Protein AF-A0A151SBR9-F1 (afdb_monomer)

Organism: Cajanus cajan (NCBI:txid3821)

Radius of gyration: 19.93 Å; Cα contacts (8 Å, |Δi|>4): 87; chains: 1; bounding box: 47×29×51 Å

Sequence (92 aa):
MEQPPGFVAQGESSGLVCRLRKSLYGLKQSPRAWFGRFSTLVQQFGMIRSEADHSVFYRHSTARCIYLIVYVDDIVLTGSDHHGISQIKQHL

Solvent-accessible surface area (backbone atoms only — not comparable to full-atom values): 5824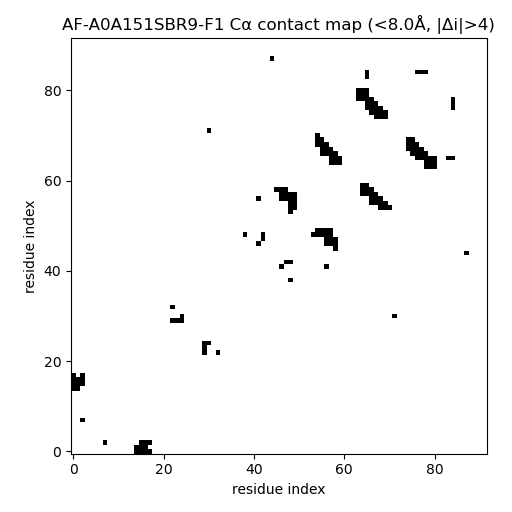 Å² total; per-residue (Å²): 112,71,60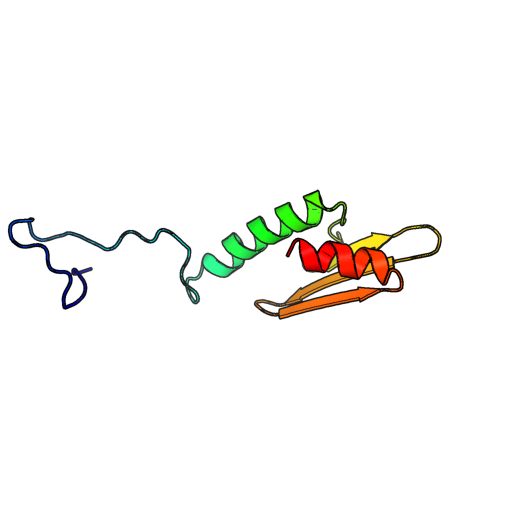,58,91,94,64,71,63,85,91,65,70,92,82,52,60,86,78,78,92,64,80,53,87,91,43,91,61,31,65,59,57,50,49,55,54,50,53,54,54,49,41,74,73,64,32,44,70,38,89,92,42,78,51,32,30,35,38,78,57,100,89,36,34,37,39,38,38,55,56,96,92,47,73,50,78,51,63,74,35,63,66,62,52,54,56,51,63,77,75,109

Foldseek 3Di:
DFDPPPPPDPPDDPDDDDDDPADDPPPPCRLVVVLVVVLVQVVVLVWDQDPVDRQWTKDDDPVKIWIWGDDRPDIDIDIDCPVSSVVVVVRD

Mean predicted aligned error: 7.23 Å

InterPro domains:
  IPR013103 Reverse transcriptase, RNA-dependent DNA polymerase [PF07727] (1-92)
  IPR043502 DNA/RNA polymerase superfamily [SSF56672] (13-91)

Structure (mmCIF, N/CA/C/O backbone):
data_AF-A0A151SBR9-F1
#
_entry.id   AF-A0A151SBR9-F1
#
loop_
_atom_site.group_PDB
_atom_site.id
_atom_site.type_symbol
_atom_site.label_atom_id
_atom_site.label_alt_id
_atom_site.label_comp_id
_atom_site.label_asym_id
_atom_site.label_entity_id
_atom_site.label_seq_id
_atom_site.pdbx_PDB_ins_code
_atom_site.Cartn_x
_atom_site.Cartn_y
_atom_site.Cartn_z
_atom_site.occupancy
_atom_site.B_iso_or_equiv
_atom_site.auth_seq_id
_atom_site.auth_comp_id
_atom_site.auth_asym_id
_atom_site.auth_atom_id
_atom_site.pdbx_PDB_model_num
ATOM 1 N N . MET A 1 1 ? -19.963 0.112 26.898 1.00 63.12 1 MET A N 1
ATOM 2 C CA . MET A 1 1 ? -19.543 1.327 26.171 1.00 63.12 1 MET A CA 1
ATOM 3 C C . MET A 1 1 ? -20.697 2.292 26.321 1.00 63.12 1 MET A C 1
ATOM 5 O O . MET A 1 1 ? -21.817 1.868 26.081 1.00 63.12 1 MET A O 1
ATOM 9 N N . GLU A 1 2 ? -20.461 3.494 26.821 1.00 67.25 2 GLU A N 1
ATOM 10 C CA . GLU A 1 2 ? -21.521 4.487 27.014 1.00 67.25 2 GLU A CA 1
ATOM 11 C C . GLU A 1 2 ? -21.529 5.470 25.845 1.00 67.25 2 GLU A C 1
ATOM 13 O O . GLU A 1 2 ? -20.540 5.585 25.112 1.00 67.25 2 GLU A O 1
ATOM 18 N N . GLN A 1 3 ? -22.657 6.148 25.646 1.00 73.44 3 GLN A N 1
ATOM 19 C CA . GLN A 1 3 ? -22.749 7.204 24.646 1.00 73.44 3 GLN A CA 1
ATOM 20 C C . GLN A 1 3 ? -21.751 8.323 24.991 1.00 73.44 3 GLN A C 1
ATOM 22 O O . GLN A 1 3 ? -21.572 8.638 26.170 1.00 73.44 3 GLN A O 1
ATOM 27 N N . PRO A 1 4 ? -21.081 8.926 23.995 1.00 75.69 4 PRO A N 1
ATOM 28 C CA . PRO A 1 4 ? -20.114 9.975 24.261 1.00 75.69 4 PRO A CA 1
ATOM 29 C C . PRO A 1 4 ? -20.795 11.193 24.910 1.00 75.69 4 PRO A C 1
ATOM 31 O O . PRO A 1 4 ? -21.944 11.508 24.570 1.00 75.69 4 PRO A O 1
ATOM 34 N N . PRO A 1 5 ? -20.098 11.907 25.815 1.00 75.94 5 PRO A N 1
ATOM 35 C CA . PRO A 1 5 ? -20.617 13.131 26.416 1.00 75.94 5 PRO A CA 1
ATOM 36 C C . PRO A 1 5 ? -21.098 14.113 25.337 1.00 75.94 5 PRO A C 1
ATOM 38 O O . PRO A 1 5 ? -20.374 14.390 24.383 1.00 75.94 5 PRO A O 1
ATOM 41 N N . GLY A 1 6 ? -22.330 14.617 25.468 1.00 78.50 6 GLY A N 1
ATOM 42 C CA . GLY A 1 6 ? -22.946 15.541 24.502 1.00 78.50 6 GLY A CA 1
ATOM 43 C C . GLY A 1 6 ? -23.775 14.895 23.382 1.00 78.50 6 GLY A C 1
ATOM 44 O O . GLY A 1 6 ? -24.442 15.620 22.652 1.00 78.50 6 GLY A O 1
ATOM 45 N N . PHE A 1 7 ? -23.796 13.561 23.272 1.00 74.25 7 PHE A N 1
ATOM 46 C CA . PHE A 1 7 ? -24.643 12.822 22.317 1.00 74.25 7 PHE A CA 1
ATOM 47 C C . PHE A 1 7 ? -25.674 11.908 22.987 1.00 74.25 7 PHE A C 1
ATOM 49 O O . PHE A 1 7 ? -26.293 11.094 22.309 1.00 74.25 7 PHE A O 1
ATOM 56 N N . VAL A 1 8 ? -25.867 12.040 24.303 1.00 77.75 8 VAL A N 1
ATOM 57 C CA . VAL A 1 8 ? -26.8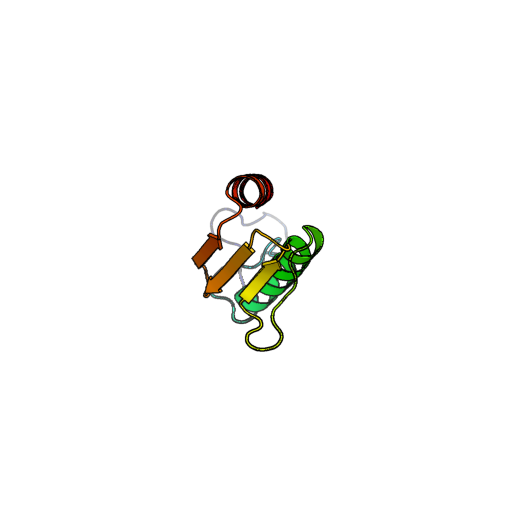17 11.221 25.064 1.00 77.75 8 VAL A CA 1
ATOM 58 C C . VAL A 1 8 ? -28.245 11.511 24.593 1.00 77.75 8 VAL A C 1
ATOM 60 O O . VAL A 1 8 ? -28.803 12.561 24.911 1.00 77.75 8 VAL A O 1
ATOM 63 N N . ALA A 1 9 ? -28.831 10.594 23.823 1.00 74.12 9 ALA A N 1
ATOM 64 C CA . ALA A 1 9 ? -30.202 10.728 23.337 1.00 74.12 9 ALA A CA 1
ATOM 65 C C . ALA A 1 9 ? -31.204 10.622 24.504 1.00 74.12 9 ALA A C 1
ATOM 67 O O . ALA A 1 9 ? -31.233 9.621 25.222 1.00 74.12 9 ALA A O 1
ATOM 68 N N . GLN A 1 10 ? -32.028 11.656 24.712 1.00 72.25 10 GLN A N 1
ATOM 69 C CA . GLN A 1 10 ? -33.058 11.650 25.755 1.00 72.25 10 GLN A CA 1
ATOM 70 C C . GLN A 1 10 ? -34.190 10.678 25.396 1.00 72.25 10 GLN A C 1
ATOM 72 O O . GLN A 1 10 ? -34.801 10.795 24.338 1.00 72.25 10 GLN A O 1
ATOM 77 N N . GLY A 1 11 ? -34.495 9.750 26.305 1.00 71.81 11 GLY A N 1
ATOM 78 C CA . GLY A 1 11 ? -35.606 8.801 26.169 1.00 71.81 11 GLY A CA 1
ATOM 79 C C . GLY A 1 11 ? -35.236 7.438 25.576 1.00 71.81 11 GLY A C 1
ATOM 80 O O . GLY A 1 11 ? -36.069 6.535 25.614 1.00 71.81 11 GLY A O 1
ATOM 81 N N . GLU A 1 12 ? -34.004 7.243 25.093 1.00 67.12 12 GLU A N 1
ATOM 82 C CA . GLU A 1 12 ? -33.526 5.922 24.668 1.00 67.12 12 GLU A CA 1
ATOM 83 C C . GLU A 1 12 ? -32.819 5.181 25.815 1.00 67.12 12 GLU A C 1
ATOM 85 O O . GLU A 1 12 ? -32.112 5.768 26.637 1.00 67.12 12 GLU A O 1
ATOM 90 N N . SER A 1 13 ? -33.074 3.875 25.905 1.00 60.00 13 SER A N 1
ATOM 91 C CA . SER A 1 13 ? -32.710 3.016 27.036 1.00 60.00 13 SER A CA 1
ATOM 92 C C . SER A 1 13 ? -31.193 2.875 27.215 1.00 60.00 13 SER A C 1
ATOM 94 O O . SER A 1 13 ? -30.407 2.986 26.271 1.00 60.00 13 SER A O 1
ATOM 96 N N . SER A 1 14 ? -30.775 2.588 28.451 1.00 67.88 14 SER A N 1
ATOM 97 C CA . SER A 1 14 ? -29.387 2.258 28.778 1.00 67.88 14 SER A CA 1
ATOM 98 C C . SER A 1 14 ? -28.863 1.116 27.891 1.00 67.88 14 SER A C 1
ATOM 100 O O . SER A 1 14 ? -29.567 0.148 27.617 1.00 67.88 14 SER A O 1
ATOM 102 N N . GLY A 1 15 ? -27.612 1.233 27.427 1.00 70.06 15 GLY A N 1
ATOM 103 C CA . GLY A 1 15 ? -26.941 0.185 26.639 1.00 70.06 15 GLY A CA 1
ATOM 104 C C . GLY A 1 15 ? -26.671 0.502 25.164 1.00 70.06 15 GLY A C 1
ATOM 105 O O . GLY A 1 15 ? -26.163 -0.361 24.449 1.00 70.06 15 GLY A O 1
ATOM 106 N N . LEU A 1 16 ? -26.949 1.720 24.694 1.00 74.56 16 LEU A N 1
ATOM 107 C CA . LEU A 1 16 ? -26.558 2.147 23.347 1.00 74.56 16 LEU A CA 1
ATOM 108 C C . LEU A 1 16 ? -25.044 2.365 23.226 1.00 74.56 16 LEU A C 1
ATOM 110 O O . LEU A 1 16 ? -24.401 2.932 24.109 1.00 74.56 16 LEU A O 1
ATOM 114 N N . VAL A 1 17 ? -24.485 1.936 22.093 1.00 75.94 17 VAL A N 1
ATOM 115 C CA . VAL A 1 17 ? -23.048 1.990 21.789 1.00 75.94 17 VAL A CA 1
ATOM 116 C C . VAL A 1 17 ? -22.794 2.631 20.424 1.00 75.94 17 VAL A C 1
ATOM 118 O O . VAL A 1 17 ? -23.618 2.537 19.514 1.00 75.94 17 VAL A O 1
ATOM 121 N N . CYS A 1 18 ? -21.624 3.248 20.245 1.00 77.69 18 CYS A N 1
ATOM 122 C CA . CYS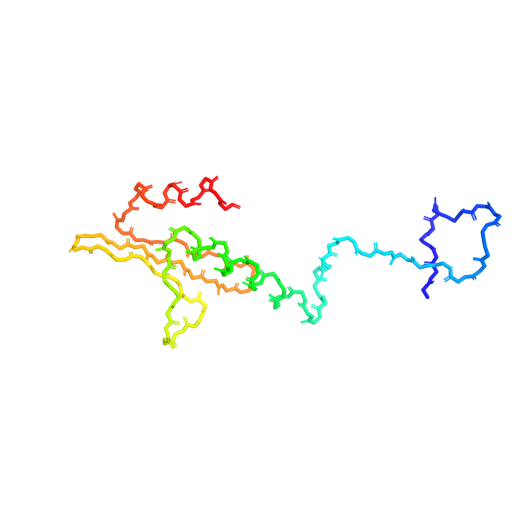 A 1 18 ? -21.229 3.831 18.963 1.00 77.69 18 CYS A CA 1
ATOM 123 C C . CYS A 1 18 ? -20.955 2.751 17.904 1.00 77.69 18 CYS A C 1
ATOM 125 O O . CYS A 1 18 ? -20.105 1.878 18.092 1.00 77.69 18 CYS A O 1
ATOM 127 N N . ARG A 1 19 ? -21.606 2.858 16.738 1.00 81.25 19 ARG A N 1
ATOM 128 C CA . ARG A 1 19 ? -21.296 2.031 15.562 1.00 81.25 19 ARG A CA 1
ATOM 129 C C . ARG A 1 19 ? -20.234 2.706 14.698 1.00 81.25 19 ARG A C 1
ATOM 131 O O . ARG A 1 19 ? -20.487 3.724 14.057 1.00 81.25 19 ARG A O 1
ATOM 138 N N . LEU A 1 20 ? -19.064 2.086 14.600 1.00 81.38 20 LEU A N 1
ATOM 139 C CA . LEU A 1 20 ? -18.013 2.539 13.693 1.00 81.38 20 LEU A CA 1
ATOM 140 C C . LEU A 1 20 ? -18.406 2.300 12.228 1.00 81.38 20 LEU A C 1
ATOM 142 O O . LEU A 1 20 ? -18.675 1.172 11.817 1.00 81.38 20 LEU A O 1
ATOM 146 N N . ARG A 1 21 ? -18.418 3.371 11.422 1.00 84.69 21 ARG A N 1
ATOM 147 C CA . ARG A 1 21 ? -18.622 3.291 9.959 1.00 84.69 21 ARG A CA 1
ATOM 148 C C . ARG A 1 21 ? -17.325 3.029 9.189 1.00 84.69 21 ARG A C 1
ATOM 150 O O . ARG A 1 21 ? -17.372 2.636 8.025 1.00 84.69 21 ARG A O 1
ATOM 157 N N . LYS A 1 22 ? -16.180 3.280 9.826 1.00 81.69 22 LYS A N 1
ATOM 158 C CA . LYS A 1 22 ? -14.822 3.065 9.317 1.00 81.69 22 LYS A CA 1
ATOM 159 C C . LYS A 1 22 ? -13.966 2.483 10.439 1.00 81.69 22 LYS A C 1
ATOM 161 O O . LYS A 1 22 ? -14.264 2.681 11.613 1.00 81.69 22 LYS A O 1
ATOM 166 N N . SER A 1 23 ? -12.919 1.760 10.071 1.00 80.75 23 SER A N 1
ATOM 167 C CA . SER A 1 23 ? -11.913 1.256 11.002 1.00 80.75 23 SER A CA 1
ATOM 168 C C . SER A 1 23 ? -11.185 2.415 11.687 1.00 80.75 23 SER A C 1
ATOM 170 O O .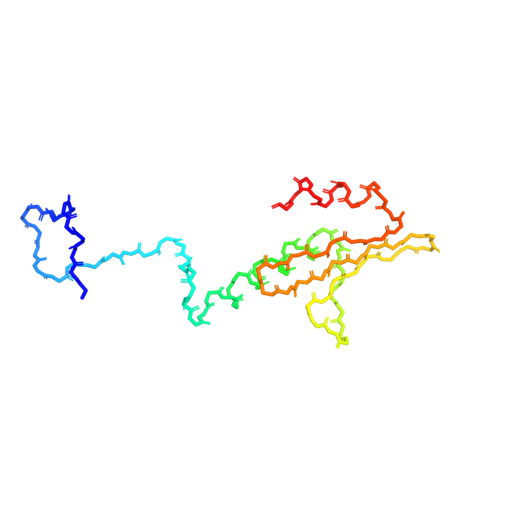 SER A 1 23 ? -10.750 3.344 11.011 1.00 80.75 23 SER A O 1
ATOM 172 N N . LEU A 1 24 ? -11.043 2.357 13.013 1.00 84.81 24 LEU A N 1
ATOM 173 C CA . LEU A 1 24 ? -10.221 3.312 13.760 1.00 84.81 24 LEU A CA 1
ATOM 174 C C . LEU A 1 24 ? -8.746 2.936 13.661 1.00 84.81 24 LEU A C 1
ATOM 176 O O . LEU A 1 24 ? -8.403 1.753 13.700 1.00 84.81 24 LEU A O 1
ATOM 180 N N . TYR A 1 25 ? -7.874 3.935 13.597 1.00 81.69 25 TYR A N 1
ATOM 181 C CA . TYR A 1 25 ? -6.441 3.714 13.748 1.00 81.69 25 TYR A CA 1
ATOM 182 C C . TYR A 1 25 ? -6.124 3.083 15.115 1.00 81.69 25 TYR A C 1
ATOM 184 O O . TYR A 1 25 ? -6.841 3.308 16.091 1.00 81.69 25 TYR A O 1
ATOM 192 N N . GLY A 1 26 ? -5.092 2.240 15.177 1.00 84.19 26 GLY A N 1
ATOM 193 C CA . GLY A 1 26 ? -4.678 1.561 16.411 1.00 84.19 26 GLY A CA 1
ATOM 194 C C . GLY A 1 26 ? -5.479 0.310 16.800 1.00 84.19 26 GLY A C 1
ATOM 195 O O . GLY A 1 26 ? -5.068 -0.409 17.709 1.00 84.19 26 GLY A O 1
ATOM 196 N N . LEU A 1 27 ? -6.580 -0.029 16.113 1.00 87.38 27 LEU A N 1
ATOM 197 C CA . LEU A 1 27 ? -7.195 -1.349 16.304 1.00 87.38 27 LEU A CA 1
ATOM 198 C C . LEU A 1 27 ? -6.332 -2.431 15.646 1.00 87.38 27 LEU A C 1
ATOM 200 O O . LEU A 1 27 ? -5.879 -2.266 14.514 1.00 87.38 27 LEU A O 1
ATOM 204 N N . LYS A 1 28 ? -6.205 -3.590 16.301 1.00 85.81 28 LYS A N 1
ATOM 205 C CA . LYS A 1 28 ? -5.412 -4.733 15.809 1.00 85.81 28 LYS A CA 1
ATOM 206 C C . LYS A 1 28 ? -5.772 -5.153 14.374 1.00 85.81 28 LYS A C 1
ATOM 208 O O . LYS A 1 28 ? -4.898 -5.542 13.607 1.00 85.81 28 LYS A O 1
ATOM 213 N N . GLN A 1 29 ? -7.050 -5.075 13.999 1.00 87.69 29 GLN A N 1
ATOM 214 C CA . GLN A 1 29 ? -7.528 -5.436 12.658 1.00 87.69 29 GLN A CA 1
ATOM 215 C C . GLN A 1 29 ? -7.399 -4.326 11.603 1.00 87.69 29 GLN A C 1
ATOM 217 O O . GLN A 1 29 ? -7.510 -4.620 10.411 1.00 87.69 29 GLN A O 1
ATOM 222 N N . SER A 1 30 ? -7.195 -3.069 12.004 1.00 89.25 30 SER A N 1
ATOM 223 C CA . SER A 1 30 ? -7.251 -1.932 11.078 1.00 89.25 30 SER A CA 1
ATOM 224 C C . SER A 1 30 ? -6.168 -1.965 9.999 1.00 89.25 30 SER A C 1
ATOM 226 O O . SER A 1 30 ? -6.541 -1.823 8.834 1.00 89.25 30 SER A O 1
ATOM 228 N N . PRO A 1 31 ? -4.886 -2.249 10.311 1.00 88.88 31 PRO A N 1
ATOM 229 C CA . PRO A 1 31 ? -3.846 -2.341 9.285 1.00 88.88 31 PRO A CA 1
ATOM 230 C C . PRO A 1 31 ? -4.150 -3.418 8.240 1.00 88.88 31 PRO A C 1
ATOM 232 O O . PRO A 1 31 ? -4.006 -3.190 7.044 1.00 88.88 31 PRO A O 1
ATOM 235 N N . ARG A 1 32 ? -4.666 -4.579 8.670 1.00 89.12 32 ARG A N 1
ATOM 236 C CA . ARG A 1 32 ? -5.020 -5.682 7.762 1.00 89.12 32 ARG A CA 1
ATOM 237 C C . ARG A 1 32 ? -6.186 -5.322 6.840 1.00 89.12 32 ARG A C 1
ATOM 239 O O . ARG A 1 32 ? -6.141 -5.634 5.652 1.00 89.12 32 ARG A O 1
ATOM 246 N N . ALA A 1 33 ? -7.234 -4.698 7.378 1.00 90.12 33 ALA A N 1
ATOM 247 C CA . ALA A 1 33 ? -8.398 -4.287 6.592 1.00 90.12 33 ALA A CA 1
ATOM 248 C C . ALA A 1 33 ? -8.043 -3.179 5.589 1.00 90.12 33 ALA A C 1
ATOM 250 O O . ALA A 1 33 ? -8.478 -3.225 4.437 1.00 90.12 33 ALA A O 1
ATOM 251 N N . TRP A 1 34 ? -7.227 -2.215 6.021 1.00 91.56 34 TRP A N 1
ATOM 252 C CA . TRP A 1 34 ? -6.702 -1.159 5.163 1.00 91.56 34 TRP A CA 1
ATOM 253 C C . TRP A 1 34 ? -5.837 -1.742 4.042 1.00 91.56 34 TRP A C 1
ATOM 255 O O . TRP A 1 34 ? -6.142 -1.521 2.869 1.00 91.56 34 TRP A O 1
ATOM 265 N N . PHE A 1 35 ? -4.855 -2.581 4.383 1.00 92.56 35 PHE A N 1
ATOM 266 C CA . PHE A 1 35 ? -3.946 -3.183 3.410 1.00 92.56 35 PHE A CA 1
ATOM 267 C 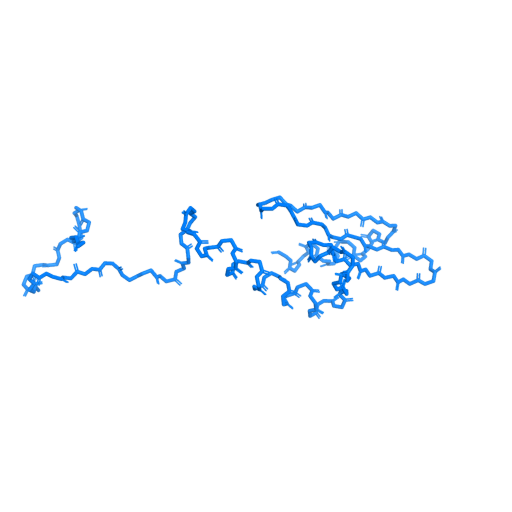C . PHE A 1 35 ? -4.684 -4.053 2.388 1.00 92.56 35 PHE A C 1
ATOM 269 O O . PHE A 1 35 ? -4.416 -3.966 1.195 1.00 92.56 35 PHE A O 1
ATOM 276 N N . GLY A 1 36 ? -5.668 -4.853 2.816 1.00 92.69 36 GLY A N 1
ATOM 277 C CA . GLY A 1 36 ? -6.465 -5.669 1.894 1.00 92.69 36 GLY A CA 1
ATOM 278 C C . GLY A 1 36 ? -7.247 -4.831 0.875 1.00 92.69 36 GLY A C 1
ATOM 279 O O . GLY A 1 36 ? -7.284 -5.162 -0.315 1.00 92.69 36 GLY A O 1
ATOM 280 N N . ARG A 1 37 ? -7.832 -3.711 1.321 1.00 92.25 37 ARG A N 1
ATOM 281 C CA . ARG A 1 37 ? -8.539 -2.777 0.434 1.00 92.25 37 ARG A CA 1
ATOM 282 C C . ARG A 1 37 ? -7.577 -2.065 -0.515 1.00 92.25 37 ARG A C 1
ATOM 284 O O . ARG A 1 37 ? -7.876 -1.961 -1.701 1.00 92.25 37 ARG A O 1
ATOM 291 N N . PHE A 1 38 ? -6.436 -1.622 0.003 1.00 92.69 38 PHE A N 1
ATOM 292 C CA . PHE A 1 38 ? -5.391 -0.961 -0.770 1.00 92.69 38 PHE A CA 1
ATOM 293 C C . PHE A 1 38 ? -4.801 -1.891 -1.841 1.00 92.69 38 PHE A C 1
ATOM 295 O O . PHE A 1 38 ? -4.786 -1.534 -3.015 1.00 92.69 38 PHE A O 1
ATOM 302 N N . SER A 1 39 ? -4.423 -3.119 -1.464 1.00 94.50 39 SER A N 1
ATOM 303 C CA . SER A 1 39 ? -3.924 -4.157 -2.379 1.00 94.50 39 SER A CA 1
ATOM 304 C C . SER A 1 39 ? -4.895 -4.388 -3.533 1.00 94.50 39 SER A C 1
ATOM 306 O O . SER A 1 39 ? -4.490 -4.364 -4.689 1.00 94.50 39 SER A O 1
ATOM 308 N N . THR A 1 40 ? -6.188 -4.551 -3.231 1.00 94.12 40 THR A N 1
ATOM 309 C CA . THR A 1 40 ? -7.214 -4.780 -4.260 1.00 94.12 40 THR A CA 1
ATOM 310 C C . THR A 1 40 ? -7.291 -3.615 -5.249 1.00 94.12 40 THR A C 1
ATOM 312 O O . THR A 1 40 ? -7.341 -3.836 -6.456 1.00 94.12 40 THR A O 1
ATOM 315 N N . LEU A 1 41 ? -7.264 -2.378 -4.747 1.00 93.00 41 LEU A N 1
ATOM 316 C CA . LEU A 1 41 ? -7.321 -1.166 -5.563 1.00 93.00 41 LEU A CA 1
ATOM 317 C C . LEU A 1 41 ? -6.083 -1.032 -6.463 1.00 93.00 41 LEU A C 1
ATOM 319 O O . LEU A 1 41 ? -6.213 -0.834 -7.666 1.00 93.00 41 LEU A O 1
ATOM 323 N N . VAL A 1 42 ? -4.882 -1.213 -5.915 1.00 94.00 42 VAL A N 1
ATOM 324 C CA . VAL A 1 42 ? -3.627 -1.120 -6.679 1.00 94.00 42 VAL A CA 1
ATOM 325 C C . VAL A 1 42 ? -3.535 -2.210 -7.756 1.00 94.00 42 VAL A C 1
ATOM 327 O O . VAL A 1 42 ? -3.085 -1.947 -8.873 1.00 94.00 42 VAL A O 1
ATOM 330 N N . GLN A 1 43 ? -4.038 -3.413 -7.469 1.00 94.06 43 GLN A N 1
ATOM 331 C CA . GLN A 1 43 ? -4.122 -4.496 -8.453 1.00 94.06 43 GLN A CA 1
ATOM 332 C C . GLN A 1 43 ? -5.122 -4.199 -9.581 1.00 94.06 43 GLN A C 1
ATOM 334 O O . GLN A 1 43 ? -4.853 -4.538 -10.733 1.00 94.06 43 GLN A O 1
ATOM 339 N N . GLN A 1 44 ? -6.235 -3.511 -9.298 1.00 92.50 44 GLN A N 1
ATOM 340 C CA . GLN A 1 44 ? -7.173 -3.048 -10.334 1.00 92.50 44 GLN A CA 1
ATOM 341 C C . GLN A 1 44 ? -6.533 -2.037 -11.300 1.00 92.50 44 GLN A C 1
ATOM 343 O O . GLN A 1 44 ? -6.925 -1.980 -12.463 1.00 92.50 44 GLN A O 1
ATOM 348 N N . PHE A 1 45 ? -5.497 -1.308 -10.869 1.00 88.19 45 PHE A N 1
ATOM 349 C CA . PHE A 1 45 ? -4.692 -0.427 -11.731 1.00 88.19 45 PHE A CA 1
ATOM 350 C C . PHE A 1 45 ? -3.588 -1.149 -12.521 1.00 88.19 45 PHE A C 1
ATOM 352 O O . PHE A 1 45 ? -2.723 -0.514 -13.137 1.00 88.19 45 PHE A O 1
ATOM 359 N N . GLY A 1 46 ? -3.610 -2.483 -12.527 1.00 91.69 46 GLY A N 1
ATOM 360 C CA . GLY A 1 46 ? -2.690 -3.306 -13.306 1.00 91.69 46 GLY A CA 1
ATOM 361 C C . GLY A 1 46 ? -1.294 -3.417 -12.697 1.00 91.69 46 GLY A C 1
ATOM 362 O O . GLY A 1 46 ? -0.351 -3.767 -13.407 1.00 91.69 46 GLY A O 1
ATOM 363 N N . MET A 1 47 ? -1.134 -3.107 -11.407 1.00 94.75 47 MET A N 1
ATOM 364 C CA . MET A 1 47 ? 0.078 -3.475 -10.681 1.00 94.75 47 MET A CA 1
ATOM 365 C C . MET A 1 47 ? -0.021 -4.923 -10.194 1.00 94.75 47 MET A C 1
ATOM 367 O O . MET A 1 47 ? -1.064 -5.381 -9.730 1.00 94.75 47 MET A O 1
ATOM 371 N N . ILE A 1 48 ? 1.086 -5.644 -10.277 1.00 96.62 48 ILE A N 1
ATOM 372 C CA . ILE A 1 48 ? 1.20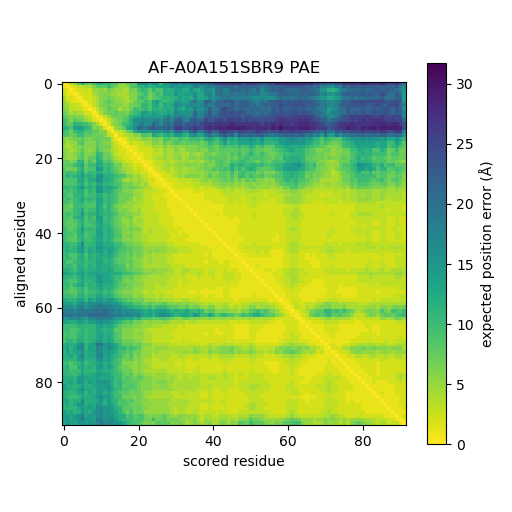8 -7.032 -9.848 1.00 96.62 48 ILE A CA 1
ATOM 373 C C . ILE A 1 48 ? 1.823 -7.033 -8.452 1.00 96.62 48 ILE A C 1
ATOM 375 O O . ILE A 1 48 ? 2.803 -6.333 -8.206 1.00 96.62 48 ILE A O 1
ATOM 379 N N . ARG A 1 49 ? 1.248 -7.801 -7.526 1.00 97.38 49 ARG A N 1
ATOM 380 C CA . ARG A 1 49 ? 1.841 -7.991 -6.199 1.00 97.38 49 ARG A CA 1
ATOM 381 C C . ARG A 1 49 ? 3.030 -8.942 -6.312 1.00 97.38 49 ARG A C 1
ATOM 383 O O . ARG A 1 49 ? 2.929 -9.966 -6.979 1.00 97.38 49 ARG A O 1
ATOM 390 N N . SER A 1 50 ? 4.136 -8.608 -5.663 1.00 96.94 50 SER A N 1
ATOM 391 C CA . SER A 1 50 ? 5.311 -9.470 -5.612 1.00 96.94 50 SER A CA 1
ATOM 392 C C . SER A 1 50 ? 5.047 -10.710 -4.750 1.00 96.94 50 SER A C 1
ATOM 394 O O . SER A 1 50 ? 4.417 -10.644 -3.690 1.00 96.94 50 SER A O 1
ATOM 396 N N . GLU A 1 51 ? 5.546 -11.851 -5.225 1.00 96.25 51 GLU A N 1
ATOM 397 C CA . GLU A 1 51 ? 5.546 -13.123 -4.491 1.00 96.25 51 GLU A CA 1
ATOM 398 C C . GLU A 1 51 ? 6.704 -13.205 -3.487 1.00 96.25 51 GLU A C 1
ATOM 400 O O . GLU A 1 51 ? 6.616 -13.930 -2.503 1.00 96.25 51 GLU A O 1
ATOM 405 N N . ALA A 1 52 ? 7.782 -12.442 -3.705 1.00 96.56 52 ALA A N 1
ATOM 406 C CA . ALA A 1 52 ? 8.915 -12.390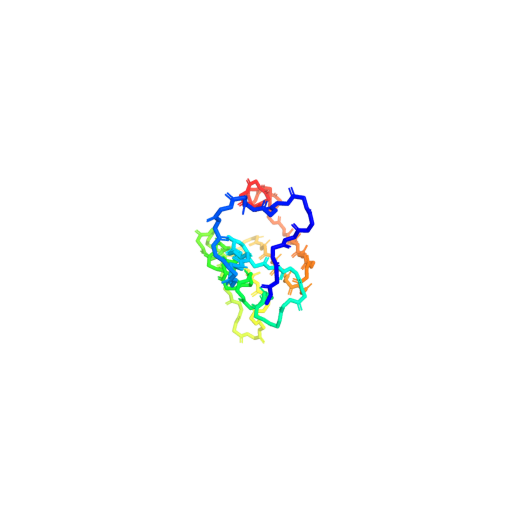 -2.780 1.00 96.56 52 ALA A CA 1
ATOM 407 C C . ALA A 1 52 ? 8.621 -11.510 -1.554 1.00 96.56 52 ALA A C 1
ATOM 409 O O . ALA A 1 52 ? 9.100 -11.793 -0.460 1.00 96.56 52 ALA A O 1
ATOM 410 N N . ASP A 1 53 ? 7.829 -10.452 -1.741 1.00 96.19 53 ASP A N 1
ATOM 411 C CA . ASP A 1 53 ? 7.395 -9.553 -0.674 1.00 96.19 53 ASP A CA 1
ATOM 412 C C . ASP A 1 53 ? 6.004 -8.996 -0.998 1.00 96.19 53 ASP A C 1
ATOM 414 O O . ASP A 1 53 ? 5.830 -8.200 -1.920 1.00 96.19 53 ASP A O 1
ATOM 418 N N . HIS A 1 54 ? 4.998 -9.391 -0.220 1.00 94.44 54 HIS A N 1
ATOM 419 C CA . HIS A 1 54 ? 3.618 -8.976 -0.457 1.00 94.44 54 HIS A CA 1
ATOM 420 C C . HIS A 1 54 ? 3.352 -7.488 -0.204 1.00 94.44 54 HIS A C 1
ATOM 422 O O . HIS A 1 54 ? 2.294 -7.012 -0.613 1.00 94.44 54 HIS A O 1
ATOM 428 N N . SER A 1 55 ? 4.272 -6.753 0.427 1.00 95.56 55 SER A N 1
ATOM 429 C CA . SER A 1 55 ? 4.194 -5.293 0.572 1.00 95.56 55 SER A CA 1
ATOM 430 C C . SER A 1 55 ? 4.626 -4.532 -0.688 1.00 95.56 55 SER A C 1
ATOM 432 O O . SER A 1 55 ? 4.389 -3.324 -0.792 1.00 95.56 55 SER A O 1
ATOM 434 N N . VAL A 1 56 ? 5.221 -5.235 -1.657 1.00 97.38 56 VAL A N 1
ATOM 435 C CA . VAL A 1 56 ? 5.724 -4.674 -2.911 1.00 97.38 56 VAL A CA 1
ATOM 436 C C . VAL A 1 56 ? 4.772 -5.000 -4.056 1.00 97.38 56 VAL A C 1
ATOM 438 O O . VAL A 1 56 ? 4.419 -6.153 -4.310 1.00 97.38 56 VAL A O 1
ATOM 441 N N . PHE A 1 57 ? 4.407 -3.972 -4.809 1.00 97.69 57 PHE A N 1
ATOM 442 C CA . PHE A 1 57 ? 3.687 -4.061 -6.068 1.00 97.69 57 PHE A CA 1
ATOM 443 C C . PHE A 1 57 ? 4.563 -3.496 -7.174 1.00 97.69 57 PHE A C 1
ATOM 445 O O . PHE A 1 57 ? 5.303 -2.534 -6.969 1.00 97.69 57 PHE A O 1
ATOM 452 N N . TYR A 1 58 ? 4.464 -4.057 -8.369 1.00 97.12 58 TYR A N 1
ATOM 453 C CA . TYR A 1 58 ? 5.250 -3.601 -9.501 1.00 97.12 58 TYR A CA 1
ATOM 454 C C . TYR A 1 58 ? 4.449 -3.630 -10.795 1.00 97.12 58 TYR A C 1
ATOM 456 O O . TYR A 1 58 ? 3.483 -4.375 -10.954 1.00 97.12 58 TYR A O 1
ATOM 464 N N . ARG A 1 59 ? 4.868 -2.807 -11.750 1.00 95.62 59 ARG A N 1
ATOM 465 C CA . ARG A 1 59 ? 4.397 -2.856 -13.133 1.00 95.62 59 ARG A CA 1
ATOM 466 C C . ARG A 1 59 ? 5.597 -2.700 -14.045 1.00 95.62 59 ARG A C 1
ATOM 468 O O . ARG A 1 59 ? 6.281 -1.681 -13.989 1.00 95.62 59 ARG A O 1
ATOM 475 N N . HIS A 1 60 ? 5.868 -3.718 -14.850 1.00 93.81 60 HIS A N 1
ATOM 476 C CA . HIS A 1 60 ? 7.004 -3.746 -15.763 1.00 93.81 60 HIS A CA 1
ATOM 477 C C . HIS A 1 60 ? 6.529 -3.787 -17.210 1.00 93.81 60 HIS A C 1
ATOM 479 O O . HIS A 1 60 ? 5.639 -4.551 -17.573 1.00 93.81 60 HIS A O 1
ATOM 485 N N . SER A 1 61 ? 7.172 -2.969 -18.030 1.00 87.62 61 SER A N 1
ATOM 486 C CA . SER A 1 61 ? 7.172 -3.054 -19.487 1.00 87.62 61 SER A CA 1
ATOM 487 C C . SER A 1 61 ? 8.607 -3.295 -19.957 1.00 87.62 61 SER A C 1
ATOM 489 O O . SER A 1 61 ? 9.542 -3.246 -19.158 1.00 87.62 61 SER A O 1
ATOM 491 N N . THR A 1 62 ? 8.805 -3.513 -21.254 1.00 88.94 62 THR A N 1
ATOM 492 C CA . THR A 1 62 ? 10.135 -3.742 -21.842 1.00 88.94 62 THR A CA 1
ATOM 493 C C . THR A 1 62 ? 11.143 -2.620 -21.569 1.00 88.94 62 THR A C 1
ATOM 495 O O . THR A 1 62 ? 12.335 -2.897 -21.518 1.00 88.94 62 THR A O 1
ATOM 498 N N . ALA A 1 63 ? 10.692 -1.376 -21.370 1.00 90.44 63 ALA A N 1
ATOM 499 C CA . ALA A 1 63 ? 11.573 -0.220 -21.170 1.00 90.44 63 ALA A CA 1
ATOM 500 C C . ALA A 1 63 ? 11.332 0.553 -19.865 1.00 90.44 63 ALA A C 1
ATOM 502 O O . ALA A 1 63 ? 12.152 1.391 -19.489 1.00 90.44 63 ALA A O 1
ATOM 503 N N . ARG A 1 64 ? 10.203 0.329 -19.184 1.00 94.56 64 ARG A N 1
ATOM 504 C CA . ARG A 1 64 ? 9.828 1.110 -18.000 1.00 94.56 64 ARG A CA 1
ATOM 505 C C . ARG A 1 64 ? 9.308 0.250 -16.867 1.00 94.56 64 ARG A C 1
ATOM 507 O O . ARG A 1 64 ? 8.609 -0.735 -17.107 1.00 94.56 64 ARG A O 1
ATOM 514 N N . CYS A 1 65 ? 9.589 0.682 -15.646 1.00 96.00 65 CYS A N 1
ATOM 515 C CA . CYS A 1 65 ? 9.130 0.043 -14.425 1.00 96.00 65 CYS A CA 1
ATOM 516 C C . CYS A 1 65 ? 8.464 1.048 -13.485 1.00 96.00 65 CYS A C 1
ATOM 518 O O . CYS A 1 65 ? 8.769 2.243 -13.499 1.00 96.00 65 CYS A O 1
ATOM 520 N N . ILE A 1 66 ? 7.568 0.528 -12.654 1.00 97.19 66 ILE A N 1
ATOM 521 C CA . ILE A 1 66 ? 6.997 1.198 -11.489 1.00 97.19 66 ILE A CA 1
ATOM 522 C C . ILE A 1 66 ? 7.043 0.205 -10.339 1.00 97.19 66 ILE A C 1
ATOM 524 O O . ILE A 1 66 ? 6.665 -0.951 -10.521 1.00 97.19 66 ILE A O 1
ATOM 528 N N . TYR A 1 67 ? 7.449 0.678 -9.170 1.00 97.50 67 TYR A N 1
ATOM 529 C CA . TYR A 1 67 ? 7.418 -0.031 -7.904 1.00 97.50 67 TYR A CA 1
ATOM 530 C C . TYR A 1 67 ? 6.633 0.792 -6.891 1.00 97.50 67 TYR A C 1
ATOM 532 O O . TYR A 1 67 ? 6.869 1.992 -6.736 1.00 97.50 67 TYR A O 1
ATOM 540 N N . LEU A 1 68 ? 5.711 0.134 -6.202 1.00 97.56 68 LEU A N 1
ATOM 541 C CA . LEU A 1 68 ? 4.952 0.674 -5.089 1.00 97.56 68 LEU A CA 1
ATOM 542 C C . LEU A 1 68 ? 5.225 -0.210 -3.876 1.00 97.56 68 LEU A C 1
ATOM 544 O O . LEU A 1 68 ? 4.988 -1.412 -3.926 1.00 97.56 68 LEU A O 1
ATOM 548 N N . ILE A 1 69 ? 5.724 0.381 -2.799 1.00 97.19 69 ILE A N 1
ATOM 549 C CA . ILE A 1 69 ? 6.091 -0.315 -1.566 1.00 97.19 69 ILE A CA 1
ATOM 550 C C . ILE A 1 69 ? 5.256 0.275 -0.439 1.00 97.19 69 ILE A C 1
ATOM 552 O O . ILE A 1 69 ? 5.190 1.497 -0.298 1.00 97.19 69 ILE A O 1
ATOM 556 N N . VAL A 1 70 ? 4.618 -0.587 0.345 1.00 95.75 70 VAL A N 1
ATOM 557 C CA . VAL A 1 70 ? 3.765 -0.189 1.467 1.00 95.75 70 VAL A CA 1
ATOM 558 C C . VAL A 1 70 ? 4.437 -0.562 2.780 1.00 95.75 70 VAL A C 1
ATOM 560 O O . VAL A 1 70 ? 4.658 -1.741 3.047 1.00 95.75 70 VAL A O 1
ATOM 563 N N . TYR A 1 71 ? 4.708 0.420 3.632 1.00 91.62 71 TYR A N 1
ATOM 564 C CA . TYR A 1 71 ? 5.243 0.195 4.969 1.00 91.62 71 TYR A CA 1
ATOM 565 C C . TYR A 1 71 ? 4.331 0.824 6.018 1.00 91.62 71 TYR A C 1
ATOM 567 O O . TYR A 1 71 ? 4.424 2.009 6.316 1.00 91.62 71 TYR A O 1
ATOM 575 N N . VAL A 1 72 ? 3.452 0.005 6.600 1.00 84.19 72 VAL A N 1
ATOM 576 C CA . VAL A 1 72 ? 2.437 0.441 7.572 1.00 84.19 72 VAL A CA 1
ATOM 577 C C . VAL A 1 72 ? 1.570 1.568 6.993 1.00 84.19 72 VAL A C 1
ATOM 579 O O . VAL A 1 72 ? 0.664 1.270 6.218 1.00 84.19 72 VAL A O 1
ATOM 582 N N . ASP A 1 73 ? 1.861 2.822 7.341 1.00 83.25 73 ASP A N 1
ATOM 583 C CA . ASP A 1 73 ? 1.130 4.017 6.913 1.00 83.25 73 ASP A CA 1
ATOM 584 C C . ASP A 1 73 ? 1.858 4.794 5.798 1.00 83.25 73 ASP A C 1
ATOM 586 O O . ASP A 1 73 ? 1.280 5.703 5.202 1.00 83.25 73 ASP A O 1
ATOM 590 N N . ASP A 1 74 ? 3.100 4.418 5.480 1.00 90.75 74 ASP A N 1
ATOM 591 C CA . ASP A 1 74 ? 3.916 5.048 4.447 1.00 90.75 74 ASP A CA 1
ATOM 592 C C . ASP A 1 74 ? 3.833 4.283 3.123 1.00 90.75 74 ASP A C 1
ATOM 594 O O . ASP A 1 74 ? 3.841 3.048 3.074 1.00 90.75 74 ASP A O 1
ATOM 598 N N . ILE A 1 75 ? 3.791 5.025 2.016 1.00 94.75 75 ILE A N 1
ATOM 599 C CA . ILE A 1 75 ? 3.794 4.465 0.663 1.00 94.75 75 ILE A CA 1
ATOM 600 C C . ILE A 1 75 ? 4.918 5.113 -0.136 1.00 94.75 75 ILE A C 1
ATOM 602 O O . ILE A 1 75 ? 4.953 6.331 -0.319 1.00 94.75 75 ILE A O 1
ATOM 606 N N . VAL A 1 76 ? 5.809 4.284 -0.675 1.00 96.56 76 VAL A N 1
ATOM 607 C CA . VAL A 1 76 ? 6.852 4.710 -1.610 1.00 96.56 76 VAL A CA 1
ATOM 608 C C . VAL A 1 76 ? 6.441 4.299 -3.015 1.00 96.56 76 VAL A C 1
ATOM 610 O O . VAL A 1 76 ? 6.232 3.121 -3.282 1.00 96.56 76 VAL A O 1
ATOM 613 N N . LEU A 1 77 ? 6.355 5.266 -3.927 1.00 96.38 77 LEU A N 1
ATOM 614 C CA . LEU A 1 77 ? 6.074 5.041 -5.345 1.00 96.38 77 LEU A CA 1
ATOM 615 C C . LEU A 1 77 ? 7.238 5.576 -6.183 1.00 96.38 77 LEU A C 1
ATOM 617 O O . LEU A 1 77 ? 7.496 6.781 -6.189 1.00 96.38 77 LEU A O 1
ATOM 621 N N . THR A 1 78 ? 7.935 4.687 -6.887 1.00 97.06 78 THR A N 1
ATOM 622 C CA . THR A 1 78 ? 9.143 5.006 -7.662 1.00 97.06 78 THR A CA 1
ATOM 623 C C . THR A 1 78 ? 9.207 4.206 -8.962 1.00 97.06 78 THR A C 1
ATOM 625 O O . THR A 1 78 ? 8.444 3.264 -9.158 1.00 97.06 78 THR A O 1
ATOM 628 N N . GLY A 1 79 ? 10.098 4.577 -9.875 1.00 96.50 79 GLY A N 1
ATOM 629 C CA . GLY A 1 79 ? 10.271 3.905 -11.160 1.00 96.50 79 GLY A CA 1
ATOM 630 C C . GLY A 1 79 ? 10.632 4.860 -12.292 1.00 96.50 79 GLY A C 1
ATOM 631 O O . GLY A 1 79 ? 10.673 6.077 -12.111 1.00 96.50 79 GLY A O 1
ATOM 632 N N . SER A 1 80 ? 10.888 4.297 -13.470 1.00 97.06 80 SER A N 1
ATOM 633 C CA . SER A 1 80 ? 11.250 5.048 -14.678 1.00 97.06 80 SER A CA 1
ATOM 634 C C . SER A 1 80 ? 10.042 5.530 -15.494 1.00 97.06 80 SER A C 1
ATOM 636 O O . SER A 1 80 ? 10.191 6.380 -16.372 1.00 97.06 80 SER A O 1
ATOM 638 N N . ASP A 1 81 ? 8.832 5.027 -15.221 1.00 95.50 81 ASP A N 1
ATOM 639 C CA . ASP A 1 81 ? 7.596 5.485 -15.871 1.00 95.50 81 ASP A CA 1
ATOM 640 C C . ASP A 1 81 ? 6.948 6.669 -15.133 1.00 95.50 81 ASP A C 1
ATOM 642 O O . ASP A 1 81 ? 5.965 6.517 -14.407 1.00 95.50 81 ASP A O 1
ATOM 646 N N . HIS A 1 82 ? 7.481 7.877 -15.329 1.00 94.38 82 HIS A N 1
ATOM 647 C CA . HIS A 1 82 ? 6.955 9.087 -14.681 1.00 94.38 82 HIS A CA 1
ATOM 648 C C . HIS A 1 82 ? 5.481 9.379 -15.015 1.00 94.38 82 HIS A C 1
ATOM 650 O O . HIS A 1 82 ? 4.738 9.880 -14.163 1.00 94.38 82 HIS A O 1
ATOM 656 N N . HIS A 1 83 ? 5.037 9.051 -16.234 1.00 93.56 83 HIS A N 1
ATOM 657 C CA . HIS A 1 83 ? 3.641 9.228 -16.633 1.00 93.56 83 HIS A CA 1
ATOM 658 C C . HIS A 1 83 ? 2.741 8.236 -15.896 1.00 93.56 83 HIS A C 1
ATOM 660 O O . HIS A 1 83 ? 1.769 8.646 -15.261 1.00 93.56 83 HIS A O 1
ATOM 666 N N . GLY A 1 84 ? 3.110 6.953 -15.891 1.00 92.69 84 GLY A N 1
ATOM 667 C CA . GLY A 1 84 ? 2.380 5.930 -15.150 1.00 92.69 84 GLY A CA 1
ATOM 668 C C . GLY A 1 84 ? 2.335 6.192 -13.641 1.00 92.69 84 GLY A C 1
ATOM 669 O O . GLY A 1 84 ? 1.289 5.997 -13.024 1.00 92.69 84 GLY A O 1
ATOM 670 N N . ILE A 1 85 ? 3.420 6.709 -13.053 1.00 94.44 85 ILE A N 1
ATOM 671 C CA . ILE A 1 85 ? 3.448 7.158 -11.650 1.00 94.44 85 ILE A CA 1
ATOM 672 C C . ILE A 1 85 ? 2.431 8.279 -11.418 1.00 94.44 85 ILE A C 1
ATOM 674 O O . ILE A 1 85 ? 1.686 8.242 -10.440 1.00 94.44 85 ILE A O 1
ATOM 678 N N . SER A 1 86 ? 2.373 9.265 -12.315 1.00 94.06 86 SER A N 1
ATOM 679 C CA . SER A 1 86 ? 1.425 10.381 -12.209 1.00 94.06 86 SER A CA 1
ATOM 680 C C . SER A 1 86 ? -0.027 9.908 -12.309 1.00 94.06 86 SER A C 1
ATOM 682 O O . SER A 1 86 ? -0.869 10.365 -11.541 1.00 94.06 86 SER A O 1
ATOM 684 N N . GLN A 1 87 ? -0.310 8.946 -13.191 1.00 91.81 87 GLN A N 1
ATOM 685 C CA . GLN A 1 87 ? -1.637 8.337 -13.306 1.00 91.81 87 GLN A CA 1
ATOM 686 C C . GLN A 1 87 ? -2.037 7.593 -12.029 1.00 91.81 87 GLN A C 1
ATOM 688 O O . GLN A 1 87 ? -3.146 7.788 -11.543 1.00 91.81 87 GLN A O 1
ATOM 693 N N . ILE A 1 88 ? -1.143 6.784 -11.449 1.00 91.19 88 ILE A N 1
ATOM 694 C CA . ILE A 1 88 ? -1.425 6.068 -10.194 1.00 91.19 88 ILE A CA 1
ATOM 695 C C . ILE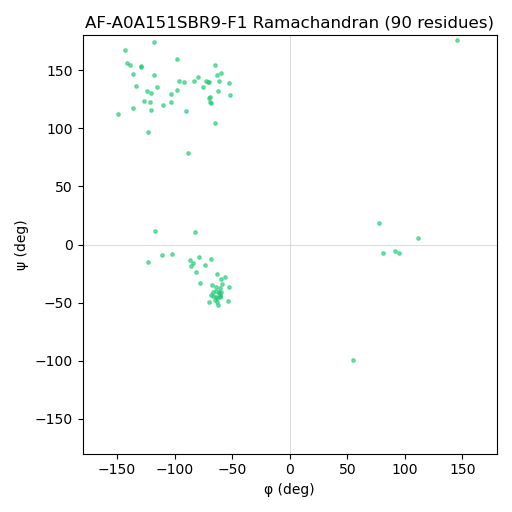 A 1 88 ? -1.718 7.065 -9.064 1.00 91.19 88 ILE A C 1
ATOM 697 O O . ILE A 1 88 ? -2.700 6.896 -8.349 1.00 91.19 88 ILE A O 1
ATOM 701 N N . LYS A 1 89 ? -0.936 8.148 -8.947 1.00 91.44 89 LYS A N 1
ATOM 702 C CA . LYS A 1 89 ? -1.148 9.192 -7.926 1.00 91.44 89 LYS A CA 1
ATOM 703 C C . LYS A 1 89 ? -2.507 9.888 -8.011 1.00 91.44 89 LYS A C 1
ATOM 705 O O . LYS A 1 89 ? -2.989 10.349 -6.991 1.00 91.44 89 LYS A O 1
ATOM 710 N N . GLN A 1 90 ? -3.108 9.999 -9.195 1.00 89.75 90 GLN A N 1
ATOM 711 C CA . GLN A 1 90 ? -4.436 10.611 -9.348 1.00 89.75 90 GLN A CA 1
ATOM 712 C C . GLN A 1 90 ? -5.577 9.717 -8.843 1.00 89.75 90 GLN A C 1
ATOM 714 O O . GLN A 1 90 ? -6.687 10.206 -8.651 1.00 89.75 90 GLN A O 1
ATOM 719 N N . HIS A 1 91 ? -5.319 8.420 -8.673 1.00 80.00 91 HIS A N 1
ATOM 720 C CA . HIS A 1 91 ? -6.329 7.428 -8.310 1.00 80.00 91 HIS A CA 1
ATOM 721 C C . HIS A 1 91 ? -6.162 6.860 -6.891 1.00 80.00 91 HIS A C 1
ATOM 723 O O . HIS A 1 91 ? -7.037 6.121 -6.432 1.00 80.00 91 HIS A O 1
ATOM 729 N N . LEU A 1 92 ? -5.042 7.173 -6.230 1.00 80.75 92 LEU A N 1
ATOM 730 C CA . LEU A 1 92 ? -4.796 6.918 -4.809 1.00 80.75 92 LEU A CA 1
ATOM 731 C C . LEU A 1 92 ? -5.350 8.070 -3.966 1.00 80.75 92 LEU A C 1
ATOM 733 O O . LEU A 1 92 ? -5.993 7.761 -2.939 1.00 80.75 92 LEU A O 1
#

Nearest PDB structures (foldseek):
  3bpq-assembly1_B  TM=5.019E-01  e=1.102E+00  Methanocaldococcus jannaschii DSM 2661
  8cey-assembly2_B  TM=5.654E-01  e=1.838E+00  Mus musculus
  8ouw-assembly1_F  TM=3.354E-01  e=5.802E+00  Caenorhabditis elegans
  6fco-assembly3_F  TM=3.295E-01  e=6.185E+00  Thermochaetoides thermophila DSM 1495

pLDDT: mean 87.9, std 9.29, range [60.0, 97.69]

Secondary structure (DSSP, 8-state):
-PPPTT---TTPPTT-----SSPPTT-TTHHHHHHHHHHHHHHHTTPEEPSS-TTEEEEE-SS-EEEEEEETTEEEEEES-HHHHHHHHHH-